Protein AF-A0A183DLN8-F1 (afdb_monomer_lite)

InterPro domains:
  IPR013783 Immunoglobulin-like fold [G3DSA:2.60.40.10] (1-82)

Structure (mmCIF, N/CA/C/O backbone):
data_AF-A0A183DLN8-F1
#
_entry.id   AF-A0A183DLN8-F1
#
loop_
_atom_site.group_PDB
_atom_site.id
_atom_site.type_symbol
_atom_site.label_atom_id
_atom_site.label_alt_id
_atom_site.label_comp_id
_atom_site.label_asym_id
_atom_site.label_entity_id
_atom_site.label_seq_id
_atom_site.pdbx_PDB_ins_code
_atom_site.Cartn_x
_atom_site.Cartn_y
_atom_site.Cartn_z
_atom_site.occupancy
_atom_site.B_iso_or_equiv
_atom_site.auth_seq_id
_atom_site.auth_comp_id
_atom_site.auth_asym_id
_atom_site.auth_atom_id
_atom_site.pdbx_PDB_model_num
ATOM 1 N N . MET A 1 1 ? 6.272 5.616 -17.647 1.00 60.84 1 MET A N 1
ATOM 2 C CA . MET A 1 1 ? 7.433 5.692 -16.730 1.00 60.84 1 MET A CA 1
ATOM 3 C C . MET A 1 1 ? 8.658 5.953 -17.585 1.00 60.84 1 MET A C 1
ATOM 5 O O . MET A 1 1 ? 8.782 5.292 -18.608 1.00 60.84 1 MET A O 1
ATOM 9 N N . ARG A 1 2 ? 9.494 6.944 -17.255 1.00 63.47 2 ARG A N 1
ATOM 10 C CA . ARG A 1 2 ? 10.759 7.160 -17.975 1.00 63.47 2 ARG A CA 1
ATOM 11 C C . ARG A 1 2 ? 11.833 6.277 -17.352 1.00 63.47 2 ARG A C 1
ATOM 13 O O . ARG A 1 2 ? 11.931 6.183 -16.133 1.00 63.47 2 ARG A O 1
ATOM 20 N N . HIS A 1 3 ? 12.589 5.588 -18.195 1.00 69.69 3 HIS A N 1
ATOM 21 C CA . HIS A 1 3 ? 13.652 4.692 -17.758 1.00 69.69 3 HIS A CA 1
ATOM 22 C C . HIS A 1 3 ? 14.765 5.457 -17.038 1.00 69.69 3 HIS A C 1
ATOM 24 O O . HIS A 1 3 ? 15.179 6.515 -17.503 1.00 69.69 3 HIS A O 1
ATOM 30 N N . GLY A 1 4 ? 15.258 4.913 -15.923 1.00 71.12 4 GLY A N 1
ATOM 31 C CA . GLY A 1 4 ? 16.371 5.496 -15.164 1.00 71.12 4 GLY A CA 1
ATOM 32 C C . GLY A 1 4 ? 16.030 6.736 -14.327 1.00 71.12 4 GLY A C 1
ATOM 33 O O . GLY A 1 4 ? 16.846 7.134 -13.501 1.00 71.12 4 GLY A O 1
ATOM 34 N N . GLU A 1 5 ? 14.836 7.316 -14.474 1.00 79.38 5 GLU A N 1
ATOM 35 C CA . GLU A 1 5 ? 14.379 8.437 -13.650 1.00 79.38 5 GLU A CA 1
ATOM 36 C C . GLU A 1 5 ? 13.540 7.940 -12.458 1.00 79.38 5 GLU A C 1
ATOM 38 O O . GLU A 1 5 ? 12.701 7.042 -12.620 1.00 79.38 5 GLU A O 1
ATOM 43 N N . PRO A 1 6 ? 13.718 8.522 -11.255 1.00 81.94 6 PRO A N 1
ATOM 44 C CA . PRO A 1 6 ? 12.821 8.276 -10.136 1.00 81.94 6 PRO A CA 1
ATOM 45 C C . PRO A 1 6 ? 11.390 8.646 -10.513 1.00 81.94 6 PRO A C 1
ATOM 47 O O . PRO A 1 6 ? 11.107 9.766 -10.932 1.00 81.94 6 PRO A O 1
ATOM 50 N N . THR A 1 7 ? 10.483 7.691 -10.355 1.00 82.69 7 THR A N 1
ATOM 51 C CA . THR A 1 7 ? 9.053 7.901 -10.534 1.00 82.69 7 THR A CA 1
ATOM 52 C C . THR A 1 7 ? 8.385 7.890 -9.172 1.00 82.69 7 THR A C 1
ATOM 54 O O . THR A 1 7 ? 8.504 6.928 -8.412 1.00 82.69 7 THR A O 1
ATOM 57 N N . ASP A 1 8 ? 7.664 8.968 -8.891 1.00 84.62 8 ASP A N 1
ATOM 58 C CA . ASP A 1 8 ? 6.832 9.111 -7.709 1.00 84.62 8 ASP A CA 1
ATOM 59 C C . ASP A 1 8 ? 5.404 8.677 -8.028 1.00 84.62 8 ASP A C 1
ATOM 61 O O . ASP A 1 8 ? 4.763 9.235 -8.918 1.00 84.62 8 ASP A O 1
ATOM 65 N N . VAL A 1 9 ? 4.891 7.703 -7.280 1.00 84.00 9 VAL A N 1
ATOM 66 C CA . VAL A 1 9 ? 3.500 7.261 -7.390 1.00 84.00 9 VAL A CA 1
ATOM 67 C C . VAL A 1 9 ? 2.798 7.462 -6.060 1.00 84.00 9 VAL A C 1
ATOM 69 O O . VAL A 1 9 ? 3.295 7.062 -5.004 1.00 84.00 9 VAL A O 1
ATOM 72 N N . GLN A 1 10 ? 1.637 8.105 -6.126 1.00 85.69 10 GLN A N 1
ATOM 73 C CA . GLN A 1 10 ? 0.783 8.345 -4.978 1.00 85.69 10 GLN A CA 1
ATOM 74 C C . GLN A 1 10 ? -0.352 7.323 -4.963 1.00 85.69 10 GLN A C 1
ATOM 76 O O . GLN A 1 10 ? -1.085 7.177 -5.937 1.00 85.69 10 GLN A O 1
ATOM 81 N N . TYR A 1 11 ? -0.491 6.634 -3.839 1.00 83.88 11 TYR A N 1
ATOM 82 C CA . TYR A 1 11 ? -1.564 5.688 -3.572 1.00 83.88 11 TYR A CA 1
ATOM 83 C C . TYR A 1 11 ? -2.474 6.248 -2.487 1.00 83.88 11 TYR A C 1
ATOM 85 O O . TYR A 1 11 ? -2.003 6.881 -1.540 1.00 83.88 11 TYR A O 1
ATOM 93 N N . GLN A 1 12 ? -3.772 5.991 -2.614 1.00 86.12 12 GLN A N 1
ATOM 94 C CA . GLN A 1 12 ? -4.759 6.290 -1.584 1.00 86.12 12 GLN A CA 1
ATOM 95 C C . GLN A 1 12 ? -5.407 4.993 -1.118 1.00 86.12 12 GLN A C 1
ATOM 97 O O . GLN A 1 12 ? -5.896 4.210 -1.929 1.00 86.12 12 GLN A O 1
ATOM 102 N N . LEU A 1 13 ? -5.401 4.781 0.194 1.00 85.31 13 LEU A N 1
ATOM 103 C CA . LEU A 1 13 ? -6.103 3.691 0.852 1.00 85.31 13 LEU A CA 1
ATOM 104 C C . LEU A 1 13 ? -7.254 4.288 1.653 1.00 85.31 13 LEU A C 1
ATOM 106 O O . LEU A 1 13 ? -7.017 5.137 2.509 1.00 85.31 13 LEU A O 1
ATOM 110 N N . ARG A 1 14 ? -8.479 3.831 1.397 1.00 88.81 14 ARG A N 1
ATOM 111 C CA . ARG A 1 14 ? -9.666 4.222 2.161 1.00 88.81 14 ARG A CA 1
ATOM 112 C C . ARG A 1 14 ? -10.122 3.072 3.043 1.00 88.81 14 ARG A C 1
ATOM 114 O O . ARG A 1 14 ? -10.354 1.972 2.540 1.00 88.81 14 ARG A O 1
ATOM 121 N N . ASN A 1 15 ? -10.298 3.336 4.332 1.00 89.81 15 ASN A N 1
ATOM 122 C CA . ASN A 1 15 ? -10.908 2.372 5.231 1.00 89.81 15 ASN A CA 1
ATOM 123 C C . ASN A 1 15 ? -12.423 2.338 4.990 1.00 89.81 15 ASN A C 1
ATOM 125 O O . ASN A 1 15 ? -13.126 3.309 5.264 1.00 89.81 15 ASN A O 1
ATOM 129 N N . SER A 1 16 ? -12.904 1.226 4.438 1.00 88.88 16 SER A N 1
ATOM 130 C CA . SER A 1 16 ? -14.334 0.997 4.181 1.00 88.88 16 SER A CA 1
ATOM 131 C C . SER A 1 16 ? -14.979 0.072 5.218 1.00 88.88 16 SER A C 1
ATOM 133 O O . SER A 1 16 ? -16.133 -0.303 5.041 1.00 88.88 16 SER A O 1
ATOM 135 N N . GLY A 1 17 ? -14.232 -0.330 6.251 1.00 86.31 17 GLY A N 1
ATOM 136 C CA . GLY A 1 17 ? -14.750 -1.087 7.383 1.00 86.31 17 GLY A CA 1
ATOM 137 C C . GLY A 1 17 ? -15.272 -0.180 8.495 1.00 86.31 17 GLY A C 1
ATOM 138 O O . GLY A 1 17 ? -15.099 1.041 8.462 1.00 86.31 17 GLY A O 1
ATOM 139 N N . ASP A 1 18 ? -15.877 -0.810 9.498 1.00 88.19 18 ASP A N 1
ATOM 140 C CA . ASP A 1 18 ? -16.497 -0.129 10.640 1.00 88.19 18 ASP A CA 1
ATOM 141 C C . ASP A 1 18 ? -15.519 0.106 11.809 1.00 88.19 18 ASP A C 1
ATOM 143 O O . ASP A 1 18 ? -15.817 0.854 12.740 1.00 88.19 18 ASP A O 1
ATOM 147 N N . GLU A 1 19 ? -14.327 -0.498 11.756 1.00 88.25 19 GLU A N 1
ATOM 148 C CA . GLU A 1 19 ? -13.274 -0.390 12.773 1.00 88.25 19 GLU A CA 1
ATOM 149 C C . GLU A 1 19 ? -12.028 0.319 12.225 1.00 88.25 19 GLU A C 1
ATOM 151 O O . GLU A 1 19 ? -11.792 0.370 11.017 1.00 88.25 19 GLU A O 1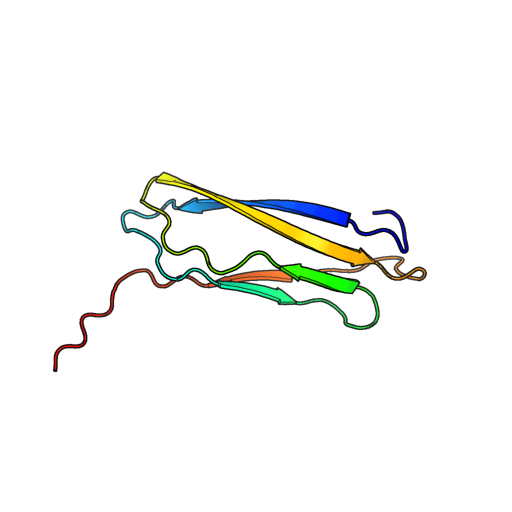
ATOM 156 N N . ALA A 1 20 ? -11.219 0.908 13.109 1.00 87.19 20 ALA A N 1
ATOM 157 C CA . ALA A 1 20 ? -9.998 1.599 12.707 1.00 87.19 20 ALA A CA 1
ATOM 158 C C . ALA A 1 20 ? -8.900 0.598 12.315 1.00 87.19 20 ALA A C 1
ATOM 160 O O . ALA A 1 20 ? -8.539 -0.269 13.105 1.00 87.19 20 ALA A O 1
ATOM 161 N N . LEU A 1 21 ? -8.296 0.778 11.140 1.00 87.06 21 LEU A N 1
ATOM 162 C CA . LEU A 1 21 ? -7.131 -0.007 10.727 1.00 87.06 21 LEU A CA 1
ATOM 163 C C . LEU A 1 21 ? -5.883 0.520 11.438 1.00 87.06 21 LEU A C 1
ATOM 165 O O . LEU A 1 21 ? -5.584 1.707 11.329 1.00 87.06 21 LEU A O 1
ATOM 169 N N . LEU A 1 22 ? -5.149 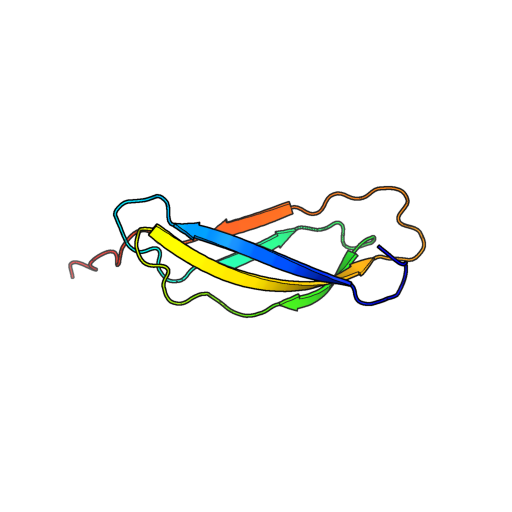-0.341 12.141 1.00 86.12 22 LEU A N 1
ATOM 170 C CA . LEU A 1 22 ? -3.963 0.017 12.925 1.00 86.12 22 LEU A CA 1
ATOM 171 C C . LEU A 1 22 ? -2.689 -0.601 12.346 1.00 86.12 22 LEU A C 1
ATOM 173 O O . LEU A 1 22 ? -2.734 -1.649 11.697 1.00 86.12 22 LEU A O 1
ATOM 177 N N . ASP A 1 23 ? -1.552 0.050 12.612 1.00 82.00 23 ASP A N 1
ATOM 178 C CA . ASP A 1 23 ? -0.202 -0.432 12.276 1.00 82.00 23 ASP A CA 1
ATOM 179 C C . ASP A 1 23 ? -0.078 -0.946 10.831 1.00 82.00 23 ASP A C 1
ATOM 181 O O . ASP A 1 23 ? 0.533 -1.980 10.554 1.00 82.00 23 ASP A O 1
ATOM 185 N N . CYS A 1 24 ? -0.675 -0.211 9.893 1.00 79.44 24 CYS A N 1
ATOM 186 C CA . CYS A 1 24 ? -0.710 -0.587 8.490 1.00 79.44 24 CYS A CA 1
ATOM 187 C C . CYS A 1 24 ? 0.688 -0.532 7.869 1.00 79.44 24 CYS A C 1
ATOM 189 O O . CYS A 1 24 ? 1.335 0.519 7.821 1.00 79.44 24 CYS A O 1
ATOM 191 N N . GLN A 1 25 ? 1.120 -1.662 7.329 1.00 79.38 25 GLN A N 1
ATOM 192 C CA . GLN A 1 25 ? 2.356 -1.844 6.587 1.00 79.38 25 GLN A CA 1
ATOM 193 C C . GLN A 1 25 ? 2.059 -1.967 5.094 1.00 79.38 25 GLN A C 1
ATOM 195 O O . GLN A 1 25 ? 1.071 -2.582 4.686 1.00 79.38 25 GLN A O 1
ATOM 200 N N . LEU A 1 26 ? 2.937 -1.388 4.280 1.00 77.81 26 LEU A N 1
ATOM 201 C CA . LEU A 1 26 ? 2.942 -1.576 2.835 1.00 77.81 26 LEU A CA 1
ATOM 202 C C . LEU A 1 26 ? 4.140 -2.441 2.465 1.00 77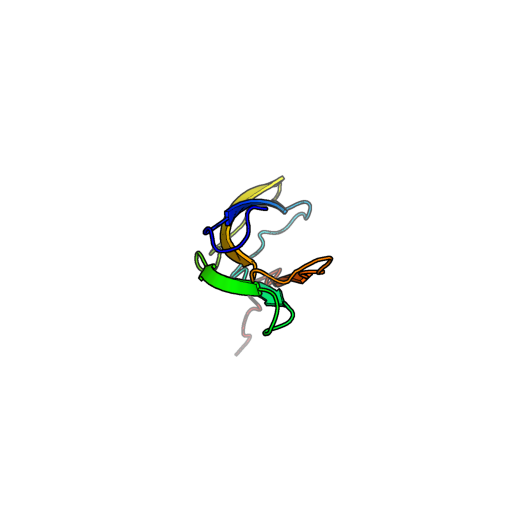.81 26 LEU A C 1
ATOM 204 O O . LEU A 1 26 ? 5.273 -2.137 2.838 1.00 77.81 26 LEU A O 1
ATOM 208 N N . GLU A 1 27 ? 3.893 -3.466 1.673 1.00 79.19 27 GLU A N 1
ATOM 209 C CA . GLU A 1 27 ? 4.921 -4.264 1.028 1.00 79.19 27 GLU A CA 1
ATOM 210 C C . GLU A 1 27 ? 4.803 -4.061 -0.480 1.00 79.19 27 GLU A C 1
ATOM 212 O O . GLU A 1 27 ? 3.729 -4.213 -1.060 1.00 79.19 27 GLU A O 1
ATOM 217 N N . LEU A 1 28 ? 5.908 -3.696 -1.127 1.00 77.69 28 LEU A N 1
ATOM 218 C CA . LEU A 1 28 ? 5.989 -3.647 -2.581 1.00 77.69 28 LEU A CA 1
ATOM 219 C C . LEU A 1 28 ? 6.842 -4.825 -3.052 1.00 77.69 28 LEU A C 1
ATOM 221 O O . LEU A 1 28 ? 8.004 -4.955 -2.670 1.00 77.69 28 LEU A O 1
ATOM 225 N N . ILE A 1 29 ? 6.260 -5.668 -3.896 1.00 81.81 29 ILE A N 1
ATOM 226 C CA . ILE A 1 29 ? 6.907 -6.848 -4.461 1.00 81.81 29 ILE A CA 1
ATOM 227 C C . ILE A 1 29 ? 7.155 -6.569 -5.941 1.00 81.81 29 ILE A C 1
ATOM 229 O O . ILE A 1 29 ? 6.213 -6.411 -6.721 1.00 81.81 29 ILE A O 1
ATOM 233 N N . THR A 1 30 ? 8.427 -6.500 -6.331 1.00 80.12 30 THR A N 1
ATOM 234 C CA . THR A 1 30 ? 8.839 -6.234 -7.714 1.00 80.12 30 THR A CA 1
ATOM 235 C C . THR A 1 30 ? 9.916 -7.208 -8.186 1.00 80.12 30 THR A C 1
ATOM 237 O O . THR A 1 30 ? 10.708 -7.696 -7.375 1.00 80.12 30 THR A O 1
ATOM 240 N N . PRO A 1 31 ? 10.015 -7.462 -9.504 1.00 78.81 31 PRO A N 1
ATOM 241 C CA . PRO A 1 31 ? 11.177 -8.128 -10.078 1.00 78.81 31 PRO A CA 1
ATOM 242 C C . PRO A 1 31 ? 12.428 -7.268 -9.855 1.00 78.81 31 PRO A C 1
ATOM 244 O O . PRO A 1 31 ? 12.490 -6.112 -10.289 1.00 78.81 31 PRO A O 1
ATOM 247 N N . ARG A 1 32 ? 13.413 -7.826 -9.141 1.00 74.69 32 ARG A N 1
ATOM 248 C CA . ARG A 1 32 ? 14.624 -7.122 -8.674 1.00 74.69 32 ARG A CA 1
ATOM 249 C C . ARG A 1 32 ? 15.456 -6.524 -9.813 1.00 74.6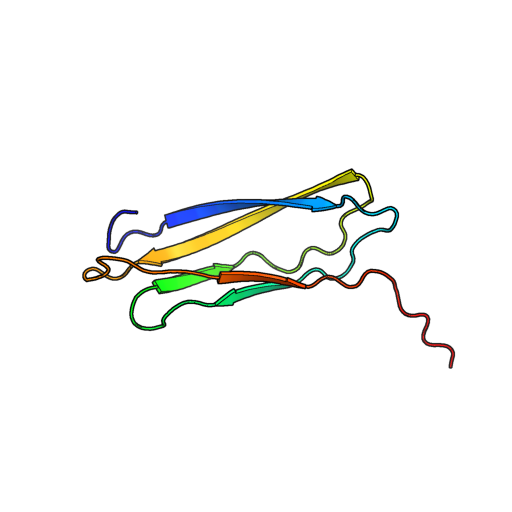9 32 ARG A C 1
ATOM 251 O O . ARG A 1 32 ? 16.117 -5.510 -9.632 1.00 74.69 32 ARG A O 1
ATOM 258 N N . ASP A 1 33 ? 15.439 -7.173 -10.965 1.00 75.94 33 ASP A N 1
ATOM 259 C CA . ASP A 1 33 ? 16.162 -6.822 -12.187 1.00 75.94 33 ASP A CA 1
ATOM 260 C C . ASP A 1 33 ? 15.495 -5.687 -12.989 1.00 75.94 33 ASP A C 1
ATOM 262 O O . ASP A 1 33 ? 16.128 -5.073 -13.852 1.00 75.94 33 ASP A O 1
ATOM 266 N N . LYS A 1 34 ? 14.226 -5.377 -12.695 1.00 76.69 34 LYS A N 1
ATOM 267 C CA . LYS A 1 34 ? 13.419 -4.414 -13.459 1.00 76.69 34 LYS A CA 1
ATOM 268 C C . LYS A 1 34 ? 13.051 -3.158 -12.682 1.00 76.69 34 LYS A C 1
ATOM 270 O O . LYS A 1 34 ? 12.955 -2.092 -13.284 1.00 76.69 34 LYS A O 1
ATOM 275 N N . ILE A 1 35 ? 12.831 -3.255 -11.370 1.00 78.06 35 ILE A N 1
ATOM 276 C CA . ILE A 1 35 ? 12.461 -2.104 -10.536 1.00 78.06 35 ILE A CA 1
ATOM 277 C C . ILE A 1 35 ? 13.305 -2.084 -9.267 1.00 78.06 35 ILE A C 1
ATOM 279 O O . ILE A 1 35 ? 13.326 -3.052 -8.507 1.00 78.06 35 ILE A O 1
ATOM 283 N N . GLN A 1 36 ? 13.922 -0.934 -9.004 1.00 78.00 36 GLN A N 1
ATOM 284 C CA . GLN A 1 36 ? 14.595 -0.642 -7.747 1.00 78.00 36 GLN A CA 1
ATOM 285 C C . GLN A 1 36 ? 13.751 0.330 -6.916 1.00 78.00 36 GLN A C 1
ATOM 287 O O . GLN A 1 36 ? 13.425 1.432 -7.361 1.00 78.00 36 GLN A O 1
ATOM 292 N N . MET A 1 37 ? 13.408 -0.061 -5.688 1.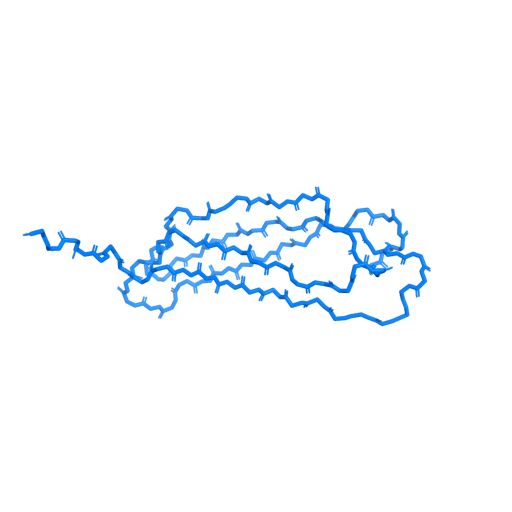00 72.88 37 MET A N 1
ATOM 293 C CA . 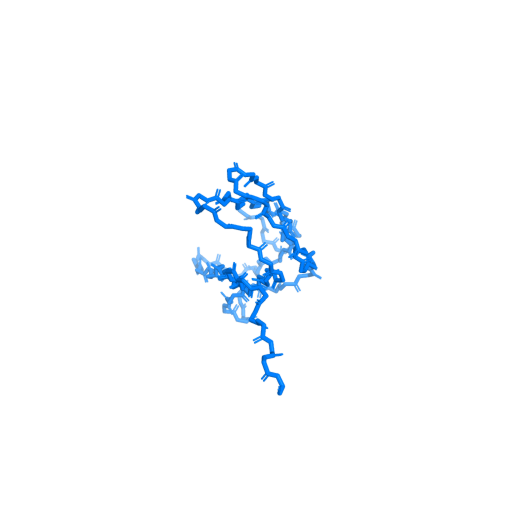MET A 1 37 ? 12.817 0.864 -4.719 1.00 72.88 37 MET A CA 1
ATOM 294 C C . MET A 1 37 ? 13.868 1.844 -4.208 1.00 72.88 37 MET A C 1
ATOM 296 O O . MET A 1 37 ? 14.945 1.431 -3.782 1.00 72.88 37 MET A O 1
ATOM 300 N N . VAL A 1 38 ? 13.525 3.132 -4.206 1.00 68.69 38 VAL A N 1
ATOM 301 C CA . VAL A 1 38 ? 14.418 4.200 -3.733 1.00 68.69 38 VAL A CA 1
ATOM 302 C C . VAL A 1 38 ? 13.985 4.709 -2.366 1.00 68.69 38 VAL A C 1
ATOM 304 O O . VAL A 1 38 ? 14.817 4.900 -1.483 1.00 68.69 38 VAL A O 1
ATOM 307 N N . LYS A 1 39 ? 12.680 4.918 -2.167 1.00 65.50 39 LYS A N 1
ATOM 308 C CA . LYS A 1 39 ? 12.139 5.427 -0.905 1.00 65.50 39 LYS A CA 1
ATOM 309 C C . LYS A 1 39 ? 10.740 4.874 -0.659 1.00 65.50 39 LYS A C 1
ATOM 311 O O . LYS A 1 39 ? 9.908 4.830 -1.565 1.00 65.50 39 LYS A O 1
ATOM 316 N N . TYR A 1 40 ? 10.494 4.495 0.590 1.00 67.06 40 TYR A N 1
ATOM 317 C CA . TYR A 1 40 ? 9.191 4.078 1.085 1.00 67.06 40 TYR A CA 1
ATOM 318 C C . TYR A 1 40 ? 8.819 4.903 2.319 1.00 67.06 40 TYR A C 1
ATOM 320 O O . TYR A 1 40 ? 9.566 4.933 3.301 1.00 67.06 40 TYR A O 1
ATOM 328 N N . GLU A 1 41 ? 7.679 5.593 2.270 1.00 61.53 41 GLU A N 1
ATOM 329 C CA . GLU A 1 41 ? 7.152 6.299 3.435 1.00 61.53 41 GLU A CA 1
ATOM 330 C C . GLU A 1 41 ? 6.323 5.353 4.313 1.00 61.53 41 GLU A C 1
ATOM 332 O O . GLU A 1 41 ? 5.189 4.999 4.014 1.00 61.53 41 GLU A O 1
ATOM 337 N N . LYS A 1 42 ? 7.018 4.919 5.371 1.00 64.81 42 LYS A N 1
ATOM 338 C CA . LYS A 1 42 ? 6.620 4.518 6.729 1.00 64.81 42 LYS A CA 1
ATOM 339 C C . LYS A 1 42 ? 5.137 4.215 7.009 1.00 64.81 42 LYS A C 1
ATOM 341 O O . LYS A 1 42 ? 4.263 5.047 6.808 1.00 64.81 42 LYS A O 1
ATOM 346 N N . ILE A 1 43 ? 4.966 3.060 7.661 1.00 64.50 43 ILE A N 1
ATOM 347 C CA . ILE A 1 43 ? 3.856 2.596 8.513 1.00 64.50 43 ILE A CA 1
ATOM 348 C C . ILE A 1 43 ? 2.823 3.687 8.831 1.00 64.50 43 ILE A C 1
ATOM 350 O O . ILE A 1 43 ? 3.127 4.659 9.532 1.00 64.50 43 ILE A O 1
ATOM 354 N N . LEU A 1 44 ? 1.585 3.480 8.380 1.00 72.56 44 LEU A N 1
ATOM 355 C CA . LEU A 1 44 ? 0.459 4.325 8.766 1.00 72.56 44 LEU A CA 1
ATOM 356 C C . LEU A 1 44 ? -0.034 3.871 10.142 1.00 72.56 44 LEU A C 1
ATOM 358 O O . LEU A 1 44 ? -0.443 2.725 10.313 1.00 72.56 44 LEU A O 1
ATOM 362 N N . LYS A 1 45 ? 0.018 4.773 11.128 1.00 74.94 45 LYS A N 1
ATOM 363 C CA . LYS A 1 45 ? -0.322 4.452 12.525 1.00 74.94 45 LYS A CA 1
ATOM 364 C C . LYS A 1 45 ? -1.774 4.003 12.691 1.00 74.94 45 LYS A C 1
ATOM 366 O O . LYS A 1 45 ? -2.030 3.033 13.396 1.00 74.94 45 LYS A O 1
ATOM 371 N N . ALA A 1 46 ? -2.704 4.731 12.077 1.00 84.12 46 ALA A N 1
ATOM 372 C CA . ALA A 1 46 ? -4.125 4.424 12.130 1.00 84.12 46 ALA A CA 1
ATOM 373 C C . ALA A 1 46 ? -4.871 5.041 10.939 1.00 84.12 46 ALA A C 1
ATOM 375 O O . ALA A 1 46 ? -4.530 6.147 10.512 1.00 84.12 46 ALA A O 1
ATOM 376 N N . ILE A 1 47 ? -5.906 4.357 10.448 1.00 87.56 47 ILE A N 1
ATOM 377 C CA . ILE A 1 47 ? -6.867 4.866 9.462 1.00 87.56 47 ILE A CA 1
ATOM 378 C C . ILE A 1 47 ? -8.277 4.667 10.038 1.00 87.56 47 ILE A C 1
ATOM 380 O O . ILE A 1 47 ? -8.757 3.529 10.082 1.00 87.56 47 ILE A O 1
ATOM 384 N N . PRO A 1 48 ? -8.943 5.733 10.519 1.00 89.50 48 PRO A N 1
ATOM 385 C CA . PRO A 1 48 ? -10.300 5.637 11.058 1.00 89.50 48 PRO A CA 1
ATOM 386 C C . PRO A 1 48 ? -11.325 5.135 10.024 1.00 89.50 48 PRO A C 1
ATOM 388 O O . PRO A 1 48 ? -11.066 5.231 8.823 1.00 89.50 48 PRO A O 1
ATOM 391 N N . PRO A 1 49 ? -12.492 4.628 10.460 1.00 91.06 49 PRO A N 1
ATOM 392 C CA . PRO A 1 49 ? -13.585 4.252 9.563 1.00 91.06 49 PRO A CA 1
ATOM 393 C C . PRO A 1 49 ? -13.979 5.398 8.627 1.00 91.06 49 PRO A C 1
ATOM 395 O O . PRO A 1 49 ? -14.144 6.537 9.062 1.00 91.06 49 PRO A O 1
ATOM 398 N N . GLY A 1 50 ? -14.113 5.109 7.334 1.00 90.31 50 GLY A N 1
ATOM 399 C CA . GLY A 1 50 ? -14.494 6.081 6.306 1.00 90.31 50 GLY A CA 1
ATOM 400 C C . GLY A 1 50 ? -13.373 7.013 5.829 1.00 90.31 50 GLY A C 1
ATOM 401 O O . GLY A 1 50 ? -13.510 7.594 4.745 1.00 90.31 50 GLY A O 1
ATOM 402 N N . GLU A 1 51 ? -12.269 7.112 6.576 1.00 90.94 51 GLU A N 1
ATOM 403 C CA . GLU A 1 51 ? -11.129 7.980 6.281 1.00 90.94 51 GLU A CA 1
ATOM 404 C C . GLU A 1 51 ? -10.164 7.369 5.261 1.00 90.94 51 GLU A C 1
ATOM 406 O O . GLU A 1 51 ? -10.144 6.160 5.005 1.00 90.94 51 GLU A O 1
ATOM 411 N N . SER A 1 52 ? -9.343 8.234 4.661 1.00 89.00 52 SER A N 1
ATOM 412 C CA . SER A 1 52 ? -8.321 7.836 3.691 1.00 89.00 52 SER A CA 1
ATOM 413 C C . SER A 1 52 ? -6.921 8.226 4.141 1.00 89.00 52 SER A C 1
ATOM 415 O O . SER A 1 52 ? -6.696 9.308 4.674 1.00 89.00 52 SER A O 1
ATOM 417 N N . ALA A 1 53 ? -5.952 7.368 3.845 1.00 86.00 53 ALA A N 1
ATOM 418 C CA . ALA A 1 53 ? -4.538 7.661 3.986 1.00 86.00 53 ALA A CA 1
ATOM 419 C C . ALA A 1 53 ? -3.866 7.704 2.613 1.00 86.00 53 ALA A C 1
ATOM 421 O O . ALA A 1 53 ? -4.157 6.892 1.733 1.00 86.00 53 ALA A O 1
ATOM 422 N N . SER A 1 54 ? -2.951 8.656 2.438 1.00 84.25 54 SER A N 1
ATOM 423 C CA . SER A 1 54 ? -2.123 8.763 1.237 1.00 84.25 54 SER A CA 1
ATOM 424 C C . SER A 1 54 ? -0.724 8.231 1.510 1.00 84.25 54 SER A C 1
ATOM 426 O O . SER A 1 54 ? -0.147 8.492 2.563 1.00 84.25 54 SER A O 1
ATOM 428 N N . LEU A 1 55 ? -0.170 7.518 0.538 1.00 82.06 55 LEU A N 1
ATOM 429 C CA . LEU A 1 55 ? 1.175 6.962 0.572 1.00 82.06 55 LEU A CA 1
ATOM 430 C C . LEU A 1 55 ? 1.905 7.339 -0.706 1.00 82.06 55 LEU A C 1
ATOM 432 O O . LEU A 1 55 ? 1.340 7.272 -1.798 1.00 82.06 55 LEU A O 1
ATOM 436 N N . LYS A 1 56 ? 3.178 7.695 -0.567 1.00 83.81 56 LYS A N 1
ATOM 437 C CA . LYS A 1 56 ? 4.059 7.974 -1.693 1.00 83.81 56 LYS A CA 1
ATOM 438 C C . LYS A 1 56 ? 5.110 6.877 -1.797 1.00 83.81 56 LYS A C 1
ATOM 440 O O . LYS A 1 56 ? 5.827 6.597 -0.836 1.00 83.81 56 LYS A O 1
ATOM 445 N N . VAL A 1 57 ? 5.196 6.260 -2.970 1.00 82.06 57 VAL A N 1
ATOM 446 C CA . VAL A 1 57 ? 6.211 5.255 -3.292 1.00 82.06 57 VAL A CA 1
ATOM 447 C C . VAL A 1 57 ? 7.071 5.797 -4.420 1.00 82.06 57 VAL A C 1
ATOM 449 O O . VAL A 1 57 ? 6.550 6.169 -5.471 1.00 82.06 57 VAL A O 1
ATOM 452 N N . THR A 1 58 ? 8.384 5.820 -4.200 1.00 85.00 58 THR A N 1
ATOM 453 C CA . THR A 1 58 ? 9.356 6.242 -5.210 1.00 85.00 58 THR A CA 1
ATOM 454 C C . THR A 1 58 ? 10.163 5.036 -5.667 1.00 85.00 58 THR A C 1
ATOM 456 O O . THR A 1 58 ? 10.846 4.385 -4.866 1.00 85.00 58 THR A O 1
ATOM 459 N N . PHE A 1 59 ? 10.116 4.752 -6.964 1.00 82.88 59 PHE A N 1
ATOM 460 C CA . PHE A 1 59 ? 10.864 3.660 -7.580 1.00 82.88 59 PHE A CA 1
ATOM 461 C C . PHE A 1 59 ? 11.536 4.106 -8.878 1.00 82.88 59 PHE A C 1
ATOM 463 O O . PHE A 1 59 ? 11.141 5.091 -9.496 1.00 82.88 59 PHE A O 1
ATOM 470 N N . VAL A 1 60 ? 12.557 3.366 -9.297 1.00 83.94 60 VAL A N 1
ATOM 471 C CA . VAL A 1 60 ? 13.267 3.568 -10.564 1.00 83.94 60 VAL A CA 1
ATOM 472 C C . VAL A 1 60 ? 13.106 2.307 -11.402 1.00 83.94 60 VAL A C 1
ATOM 474 O O . VAL A 1 60 ? 13.425 1.207 -10.946 1.00 83.94 60 VAL A O 1
ATOM 477 N N . ALA A 1 61 ? 12.595 2.464 -12.623 1.00 79.25 61 ALA A N 1
ATOM 478 C CA . ALA A 1 61 ? 12.513 1.382 -13.599 1.00 79.25 61 ALA A CA 1
ATOM 479 C C . ALA A 1 61 ? 13.836 1.259 -14.367 1.00 79.25 61 ALA A C 1
ATOM 481 O O . ALA A 1 61 ? 14.403 2.266 -14.806 1.00 79.25 61 ALA A O 1
ATOM 482 N N . SER A 1 62 ? 14.315 0.029 -14.560 1.00 73.94 62 SER A N 1
ATOM 483 C CA . SER A 1 62 ? 15.537 -0.234 -15.319 1.00 73.94 62 SER A CA 1
ATOM 484 C C . SER A 1 62 ? 15.341 0.100 -16.801 1.00 73.94 62 SER A C 1
ATOM 486 O O . SER A 1 62 ? 14.218 0.100 -17.322 1.00 73.94 62 SER A O 1
ATOM 488 N N . SER A 1 63 ? 16.437 0.386 -17.500 1.00 66.69 63 SER A N 1
ATOM 489 C CA . SER A 1 63 ? 16.444 0.815 -18.905 1.00 66.69 63 SER A CA 1
ATOM 490 C C . SER A 1 63 ? 15.984 -0.234 -19.915 1.00 66.69 63 SER A C 1
ATOM 492 O O . SER A 1 63 ? 15.756 0.110 -21.068 1.00 66.69 63 SER A O 1
ATOM 494 N N . TYR A 1 64 ? 15.811 -1.486 -19.491 1.00 65.50 64 TYR A N 1
ATOM 495 C CA . TYR A 1 64 ? 15.436 -2.610 -20.359 1.00 65.50 64 TYR A CA 1
ATOM 496 C C . TYR A 1 64 ? 14.016 -3.128 -20.087 1.00 65.50 64 TYR A C 1
ATOM 498 O O . TYR A 1 64 ? 13.647 -4.228 -20.499 1.00 65.50 64 TYR A O 1
ATOM 506 N N . THR A 1 65 ? 13.213 -2.363 -19.348 1.00 62.75 65 THR A N 1
ATOM 507 C CA . THR A 1 65 ? 11.897 -2.814 -18.891 1.00 62.75 65 THR A CA 1
ATOM 508 C C . THR A 1 65 ? 10.845 -2.629 -19.990 1.00 62.75 65 THR A C 1
ATOM 510 O O . THR A 1 65 ? 10.285 -1.549 -20.113 1.00 62.75 65 THR A O 1
ATOM 513 N N . VAL A 1 66 ? 10.572 -3.665 -20.789 1.00 65.88 66 VAL A N 1
ATOM 514 C CA . VAL A 1 66 ? 9.515 -3.618 -21.826 1.00 65.88 66 VAL A CA 1
ATOM 515 C C . VAL A 1 66 ? 8.125 -3.704 -21.191 1.00 65.88 66 VAL A C 1
ATOM 517 O O . VAL A 1 66 ? 7.292 -2.846 -21.438 1.00 65.88 66 VAL A O 1
ATOM 520 N N . ASP A 1 67 ? 7.935 -4.681 -20.300 1.00 71.44 67 ASP A N 1
ATOM 521 C CA . ASP A 1 67 ? 6.757 -4.837 -19.445 1.00 71.44 67 ASP A CA 1
ATOM 522 C C . ASP A 1 67 ? 7.180 -5.389 -18.078 1.00 71.44 67 ASP A C 1
ATOM 524 O O . ASP A 1 67 ? 8.083 -6.238 -17.957 1.00 71.44 67 ASP A O 1
ATOM 528 N N . THR A 1 68 ? 6.538 -4.890 -17.023 1.00 74.81 68 THR A N 1
ATOM 529 C CA . THR A 1 68 ? 6.755 -5.369 -15.658 1.00 74.81 68 THR A CA 1
ATOM 530 C C . THR A 1 68 ? 5.503 -5.197 -14.816 1.00 74.81 68 THR A C 1
ATOM 532 O O . THR A 1 68 ? 4.742 -4.246 -14.988 1.00 74.81 68 THR A O 1
ATOM 535 N N . THR A 1 69 ? 5.325 -6.101 -13.862 1.00 80.38 69 THR A N 1
ATOM 536 C CA . THR A 1 69 ? 4.253 -6.030 -12.874 1.00 80.38 69 THR A CA 1
ATOM 537 C C . THR A 1 69 ? 4.877 -5.794 -11.510 1.00 80.38 69 THR A C 1
ATOM 539 O O . THR A 1 69 ? 5.839 -6.461 -11.132 1.00 80.38 69 THR A O 1
ATOM 542 N N . ALA A 1 70 ? 4.328 -4.829 -10.782 1.00 78.88 70 ALA A N 1
ATOM 543 C CA . ALA A 1 70 ? 4.638 -4.586 -9.386 1.00 78.88 70 ALA A CA 1
ATOM 544 C C . ALA A 1 70 ? 3.381 -4.880 -8.569 1.00 78.88 70 ALA A C 1
ATOM 546 O O . ALA A 1 70 ? 2.298 -4.411 -8.919 1.00 78.88 70 ALA A O 1
ATOM 547 N N . THR A 1 71 ? 3.527 -5.639 -7.490 1.00 83.00 71 THR A N 1
ATOM 548 C CA . THR A 1 71 ? 2.425 -5.922 -6.570 1.00 83.00 71 THR A CA 1
ATOM 549 C C . THR A 1 71 ? 2.572 -5.043 -5.345 1.00 83.00 71 THR A C 1
ATOM 551 O O . THR A 1 71 ? 3.619 -5.042 -4.699 1.00 83.00 71 THR A O 1
ATOM 554 N N . LEU A 1 72 ? 1.511 -4.312 -5.018 1.00 79.69 72 LEU A N 1
ATOM 555 C CA . LEU A 1 72 ? 1.422 -3.518 -3.804 1.00 79.69 72 LEU A CA 1
ATOM 556 C C . LEU A 1 72 ? 0.505 -4.236 -2.813 1.00 79.69 72 LEU A C 1
ATOM 558 O O . LEU A 1 72 ? -0.675 -4.437 -3.093 1.00 79.69 72 LEU A O 1
ATOM 562 N N . GLN A 1 73 ? 1.048 -4.640 -1.670 1.00 82.62 73 GLN A N 1
ATOM 563 C CA . GLN A 1 73 ? 0.321 -5.344 -0.623 1.00 82.62 73 GLN A CA 1
ATOM 564 C C . GLN A 1 73 ? 0.191 -4.458 0.614 1.00 82.62 73 GLN A C 1
ATOM 566 O O . GLN A 1 73 ? 1.180 -3.979 1.160 1.00 82.62 73 GLN A O 1
ATOM 571 N N . PHE A 1 74 ? -1.043 -4.274 1.076 1.00 79.12 74 PHE A N 1
ATOM 572 C CA . PHE A 1 74 ? -1.357 -3.567 2.313 1.00 79.12 74 PHE A CA 1
ATOM 573 C C . PHE A 1 74 ? -1.692 -4.587 3.399 1.00 79.12 74 PHE A C 1
ATOM 575 O O . PHE A 1 74 ? -2.524 -5.468 3.185 1.00 79.12 74 PHE A O 1
ATOM 582 N N . LYS A 1 75 ? -1.049 -4.474 4.561 1.00 82.06 75 LYS A N 1
ATOM 583 C CA . LYS A 1 75 ? -1.305 -5.314 5.735 1.00 82.06 75 LYS A CA 1
ATOM 584 C C . LYS A 1 75 ? -1.598 -4.414 6.922 1.00 82.06 75 LYS A C 1
ATOM 586 O O . LYS A 1 75 ? -0.707 -3.712 7.378 1.00 82.06 75 LYS A O 1
ATOM 591 N N . CYS A 1 76 ? -2.825 -4.440 7.417 1.00 82.44 76 CYS A N 1
ATOM 592 C CA . CYS A 1 76 ? -3.240 -3.705 8.608 1.00 82.44 76 CYS A CA 1
ATOM 593 C C . CYS A 1 76 ? -3.723 -4.686 9.673 1.00 82.44 76 CYS A C 1
ATOM 595 O O . CYS A 1 76 ? -4.133 -5.803 9.355 1.00 82.44 76 CYS A O 1
ATOM 597 N N . ILE A 1 77 ? -3.699 -4.258 10.930 1.00 81.50 77 ILE A N 1
ATOM 598 C CA . ILE A 1 77 ? -4.320 -4.980 12.035 1.00 81.50 77 ILE A CA 1
ATOM 599 C C . ILE A 1 77 ? -5.689 -4.332 12.275 1.00 81.50 77 ILE A C 1
ATOM 601 O O . ILE A 1 77 ? -5.760 -3.128 12.506 1.00 81.50 77 ILE A O 1
ATOM 605 N N . GLU A 1 78 ? -6.773 -5.107 12.195 1.00 64.31 78 GLU A N 1
ATOM 606 C CA . GLU A 1 78 ? -8.148 -4.598 12.383 1.00 64.31 78 GLU A CA 1
ATOM 607 C C . GLU A 1 78 ? -8.434 -4.154 13.824 1.00 64.31 78 GLU A C 1
ATOM 609 O O . GLU A 1 78 ? -9.260 -3.281 14.047 1.00 64.31 78 GLU A O 1
ATOM 614 N N . THR A 1 79 ? -7.718 -4.685 14.818 1.00 57.56 79 THR A N 1
ATOM 615 C CA . THR A 1 79 ? -7.939 -4.352 16.232 1.00 57.56 79 THR A CA 1
ATOM 616 C C . THR A 1 79 ? -6.666 -4.483 17.056 1.00 57.56 79 THR A C 1
ATOM 618 O O . THR A 1 79 ? -5.839 -5.367 16.821 1.00 57.56 79 THR A O 1
ATOM 621 N N . GLN A 1 80 ? -6.530 -3.662 18.107 1.00 53.31 80 GLN A N 1
ATOM 622 C CA . GLN A 1 80 ? -5.667 -4.031 19.229 1.00 53.31 80 GLN A CA 1
ATOM 623 C C . GLN A 1 80 ? -6.171 -5.378 19.751 1.00 53.31 80 GLN A C 1
ATOM 625 O O . GLN A 1 80 ? -7.167 -5.430 20.475 1.00 53.31 80 GLN A O 1
ATOM 630 N N . ARG A 1 81 ? -5.501 -6.479 19.391 1.00 48.12 81 ARG A N 1
ATOM 631 C CA . ARG A 1 81 ? -5.691 -7.747 20.090 1.00 48.12 81 ARG A CA 1
ATOM 632 C C . ARG A 1 81 ? -5.412 -7.445 21.556 1.00 48.12 81 ARG A C 1
ATOM 634 O O . ARG A 1 81 ? -4.256 -7.246 21.926 1.00 48.12 81 ARG A O 1
ATOM 641 N N . LYS A 1 82 ? -6.461 -7.349 22.381 1.00 44.50 82 LYS A N 1
ATOM 642 C CA . LYS A 1 82 ? -6.306 -7.325 23.833 1.00 44.50 82 LYS A CA 1
ATOM 643 C C . LYS A 1 82 ? -5.498 -8.571 24.173 1.00 44.50 82 LYS A C 1
ATOM 645 O O . LYS A 1 82 ? -6.006 -9.684 24.073 1.00 44.50 82 LYS A O 1
ATOM 650 N N . LEU A 1 83 ? -4.230 -8.380 24.524 1.00 39.84 83 LEU A N 1
ATOM 651 C CA . LEU A 1 83 ? -3.453 -9.374 25.244 1.00 39.84 83 LEU A CA 1
ATOM 652 C C . LEU A 1 83 ? -4.163 -9.543 26.588 1.00 39.84 83 LEU A C 1
ATOM 654 O O . LEU A 1 83 ? -3.930 -8.781 27.523 1.00 39.84 83 LEU A O 1
ATOM 658 N N . ILE A 1 84 ? -5.109 -10.480 26.645 1.00 47.53 84 ILE A N 1
ATOM 659 C CA . ILE A 1 84 ? -5.613 -10.999 27.910 1.00 47.53 84 ILE A CA 1
ATOM 660 C C . ILE A 1 84 ? -4.426 -11.759 28.501 1.00 47.53 84 ILE A C 1
ATOM 662 O O . ILE A 1 84 ? -3.970 -12.741 27.914 1.00 47.53 84 ILE A O 1
ATOM 666 N N . ARG A 1 85 ? -3.861 -11.208 29.573 1.00 42.81 85 ARG A N 1
ATOM 667 C CA . ARG A 1 85 ? -2.765 -11.808 30.330 1.00 42.81 85 ARG A CA 1
ATOM 668 C C . ARG A 1 85 ? -3.325 -12.693 31.431 1.00 42.81 85 ARG A C 1
ATOM 670 O O . ARG A 1 85 ? -4.365 -12.296 32.002 1.00 42.81 85 ARG A O 1
#

Radius of gyration: 15.9 Å; chains: 1; bounding box: 33×21×52 Å

Sequence (85 aa):
MRHGEPTDVQYQLRNSGDEALLDCQLELITPRDKIQMVKYEKILKAIPPGESASLKVTFVASSYTVDTTATLQFKCIETQRKLIR

Secondary structure (DSSP, 8-state):
--TTSEEEEEEEEE--SSS-EEEEEEEEE--TTTEEEEEE---EEEE-TT-EEEEEEEEEE-TT-SS---EEEEEEESS------

Organism: NCBI:txid637853

Foldseek 3Di:
DDAQDKDKDKDKDFAQDQFKWAFKDKDKDWDPQFKDWDDWDDTDGIAHHGGMDMTITIMHTHPPPPDIDMDIDIDTDRDDPPPPD

pLDDT: mean 76.49, std 11.68, range [39.84, 91.06]